Protein AF-A0A2V7KPE1-F1 (afdb_monomer_lite)

pLDDT: mean 83.76, std 11.94, range [37.16, 94.5]

Sequence (124 aa):
MIGSILVGIVFFFVVRLNGPALRDVPLAGYLTAGLGLANLAFAIAFFRPRIPQRRMDQGPDEYWMTNEARAAAIIVWAMVDAAGLIAWVGYFLTGRAVPAAVAALAVVTLITLRPSRLEGDGGA

Secondary structure (DSSP, 8-state):
-HHHHHHHHHHHHHHHHH--TTTT-HHHHHHHHHHHHHHHHHIIIIIGGGSPPPPTTS-HHHHHTSHHHHHHHHHHHHHHHHHHHHHHHHHHHH--HHHHHHHHHHHHHHHHT-HHHHTGGG--

Structure (mmCIF, N/CA/C/O backbone):
data_AF-A0A2V7KPE1-F1
#
_entry.id   AF-A0A2V7KPE1-F1
#
loop_
_atom_site.group_PDB
_atom_site.id
_atom_site.type_symbol
_atom_site.label_atom_id
_atom_site.label_alt_id
_atom_site.label_comp_id
_atom_site.label_asym_id
_atom_site.label_entity_id
_atom_site.label_seq_id
_atom_site.pdbx_PDB_ins_code
_atom_site.Cartn_x
_atom_site.Cartn_y
_atom_site.Cartn_z
_atom_site.occupancy
_atom_site.B_iso_or_equiv
_atom_site.auth_seq_id
_atom_site.auth_comp_id
_atom_site.auth_asym_id
_atom_site.auth_atom_id
_atom_site.pdbx_PDB_model_num
ATOM 1 N N . MET A 1 1 ? -6.719 6.189 0.886 1.00 66.81 1 MET A N 1
ATOM 2 C CA . MET A 1 1 ? -7.455 5.851 -0.372 1.00 66.81 1 MET A CA 1
ATOM 3 C C . MET A 1 1 ? -7.310 6.891 -1.473 1.00 66.81 1 MET A C 1
ATOM 5 O O . MET A 1 1 ? -6.587 6.612 -2.415 1.00 66.81 1 MET A O 1
ATOM 9 N N . ILE A 1 2 ? -7.971 8.059 -1.394 1.00 80.81 2 ILE A N 1
ATOM 10 C CA . ILE A 1 2 ? -7.919 9.070 -2.476 1.00 80.81 2 ILE A CA 1
ATOM 11 C C . ILE A 1 2 ? -6.475 9.534 -2.716 1.00 80.81 2 ILE A C 1
ATOM 13 O O . ILE A 1 2 ? -6.042 9.587 -3.861 1.00 80.81 2 ILE A O 1
ATOM 17 N N . GLY A 1 3 ? -5.712 9.760 -1.640 1.00 81.69 3 GLY A N 1
ATOM 18 C CA . GLY A 1 3 ? -4.287 10.097 -1.720 1.00 81.69 3 GLY A CA 1
ATOM 19 C C . GLY A 1 3 ? -3.462 9.036 -2.456 1.00 81.69 3 GLY A C 1
ATOM 20 O O . GLY A 1 3 ? -2.840 9.345 -3.464 1.00 81.69 3 GLY A O 1
ATOM 21 N N . SER A 1 4 ? -3.509 7.776 -2.012 1.00 83.69 4 SER A N 1
ATOM 22 C CA . SER A 1 4 ? -2.766 6.676 -2.652 1.00 83.69 4 SER A CA 1
ATOM 23 C C . SER A 1 4 ? -3.162 6.438 -4.120 1.00 83.69 4 SER A C 1
ATOM 25 O O . SER A 1 4 ? -2.295 6.203 -4.958 1.00 83.69 4 SER A O 1
ATOM 27 N N . ILE A 1 5 ? -4.450 6.565 -4.469 1.00 87.12 5 ILE A N 1
ATOM 28 C CA . ILE A 1 5 ? -4.916 6.458 -5.863 1.00 87.12 5 ILE A CA 1
ATOM 29 C C . ILE A 1 5 ? -4.360 7.610 -6.710 1.00 87.12 5 ILE A C 1
ATOM 31 O O . ILE A 1 5 ? -3.834 7.368 -7.793 1.00 87.12 5 ILE A O 1
ATOM 35 N N . LEU A 1 6 ? -4.443 8.848 -6.214 1.00 90.31 6 LEU A N 1
ATOM 36 C CA . LEU A 1 6 ? -3.923 10.025 -6.910 1.00 90.31 6 LEU A CA 1
ATOM 37 C C . LEU A 1 6 ? -2.414 9.901 -7.151 1.00 90.31 6 LEU A C 1
ATOM 39 O O . LEU A 1 6 ? -1.956 10.107 -8.273 1.00 90.31 6 LEU A O 1
ATOM 43 N N . VAL A 1 7 ? -1.656 9.508 -6.122 1.00 90.06 7 VAL A N 1
ATOM 44 C CA . VAL A 1 7 ? -0.210 9.260 -6.227 1.00 90.06 7 VAL A CA 1
ATOM 45 C C . VAL A 1 7 ? 0.078 8.193 -7.280 1.00 90.06 7 VAL A C 1
ATOM 47 O O . VAL A 1 7 ? 0.938 8.399 -8.133 1.00 90.06 7 VAL A O 1
ATOM 50 N N . GLY A 1 8 ? -0.679 7.095 -7.280 1.00 86.94 8 GLY A N 1
ATOM 51 C CA . GLY A 1 8 ? -0.545 6.041 -8.280 1.00 86.94 8 GLY A CA 1
ATOM 52 C C . GLY A 1 8 ? -0.762 6.523 -9.710 1.00 86.94 8 GLY A C 1
ATOM 53 O O . GLY A 1 8 ? 0.042 6.220 -10.591 1.00 86.94 8 GLY A O 1
ATOM 54 N N . ILE A 1 9 ? -1.805 7.325 -9.937 1.00 91.25 9 ILE A N 1
ATOM 55 C CA . ILE A 1 9 ? -2.096 7.921 -11.247 1.00 91.25 9 ILE A CA 1
ATOM 56 C C . ILE A 1 9 ? -0.947 8.833 -11.687 1.00 91.25 9 ILE A C 1
ATOM 58 O O . ILE A 1 9 ? -0.450 8.701 -12.805 1.00 91.25 9 ILE A O 1
ATOM 62 N N . VAL A 1 10 ? -0.491 9.731 -10.810 1.00 92.19 10 VAL A N 1
ATOM 63 C CA . VAL A 1 10 ? 0.613 10.652 -11.116 1.00 92.19 10 VAL A CA 1
ATOM 64 C C . VAL A 1 10 ? 1.877 9.870 -11.465 1.00 92.19 10 VAL A C 1
ATOM 66 O O . VAL A 1 10 ? 2.478 10.110 -12.510 1.00 92.19 10 VAL A O 1
ATOM 69 N N . PHE A 1 11 ? 2.260 8.893 -10.644 1.00 91.56 11 PHE A N 1
ATOM 70 C CA . PHE A 1 11 ? 3.458 8.090 -10.880 1.00 91.56 11 PHE A CA 1
ATOM 71 C C . PHE A 1 11 ? 3.363 7.263 -12.160 1.00 91.56 11 PHE A C 1
ATOM 73 O O . PHE A 1 11 ? 4.346 7.178 -12.892 1.00 91.56 11 PHE A O 1
ATOM 80 N N . PHE A 1 12 ? 2.187 6.721 -12.479 1.00 90.75 12 PHE A N 1
ATOM 81 C CA . PHE A 1 12 ? 1.934 6.045 -13.750 1.00 90.75 12 PHE A CA 1
ATOM 82 C C . PHE A 1 12 ? 2.216 6.945 -14.950 1.00 90.75 12 PHE A C 1
ATOM 84 O O . PHE A 1 12 ? 2.990 6.566 -15.831 1.00 90.75 12 PHE A O 1
ATOM 91 N N . PHE A 1 13 ? 1.656 8.156 -14.970 1.00 92.38 13 PHE A N 1
ATOM 92 C CA . PHE A 1 13 ? 1.911 9.089 -16.064 1.00 92.38 13 PHE A CA 1
ATOM 93 C C . PHE A 1 13 ? 3.370 9.542 -16.109 1.00 92.38 13 PHE A C 1
ATOM 95 O O . PHE A 1 13 ? 3.956 9.569 -17.190 1.00 92.38 13 PHE A O 1
ATOM 102 N N . VAL A 1 14 ? 3.996 9.829 -14.963 1.00 90.44 14 VAL A N 1
ATOM 103 C CA . VAL A 1 14 ? 5.403 10.253 -14.939 1.00 90.44 14 VAL A CA 1
ATOM 104 C C . VAL A 1 14 ? 6.319 9.159 -15.483 1.00 90.44 14 VAL A C 1
ATOM 106 O O . VAL A 1 14 ? 7.123 9.452 -16.367 1.00 90.44 14 VAL A O 1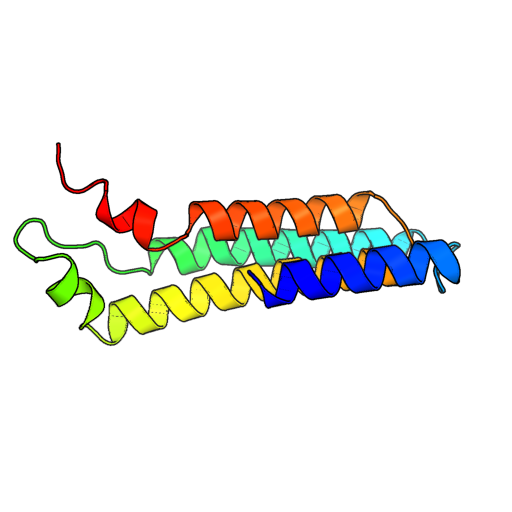
ATOM 109 N N . VAL A 1 15 ? 6.163 7.908 -15.037 1.00 91.00 15 VAL A N 1
ATOM 110 C CA . VAL A 1 15 ? 6.942 6.767 -15.548 1.00 91.00 15 VAL A CA 1
ATOM 111 C C . VAL A 1 15 ? 6.684 6.558 -17.037 1.00 91.00 15 VAL A C 1
ATOM 113 O O . VAL A 1 15 ? 7.614 6.272 -17.790 1.00 91.00 15 VAL A O 1
ATOM 116 N N . ARG A 1 16 ? 5.436 6.715 -17.492 1.00 90.25 16 ARG A N 1
ATOM 117 C CA . ARG A 1 16 ? 5.079 6.500 -18.897 1.00 90.25 16 ARG A CA 1
ATOM 118 C C . ARG A 1 16 ? 5.662 7.556 -19.837 1.00 90.25 16 ARG A C 1
ATOM 120 O O . ARG A 1 16 ? 5.964 7.209 -20.982 1.00 90.25 16 ARG A O 1
ATOM 127 N N . LEU A 1 17 ? 5.772 8.800 -19.368 1.00 91.81 17 LEU A N 1
ATOM 128 C CA . LEU A 1 17 ? 6.235 9.954 -20.144 1.00 91.81 17 LEU A CA 1
ATOM 129 C C . LEU A 1 17 ? 7.753 10.163 -20.065 1.00 91.81 17 LEU A C 1
ATOM 131 O O . LEU A 1 17 ? 8.360 10.512 -21.070 1.00 91.81 17 LEU A O 1
ATOM 135 N N . ASN A 1 18 ? 8.366 9.936 -18.900 1.00 90.38 18 ASN A N 1
ATOM 136 C CA . ASN A 1 18 ? 9.780 10.248 -18.642 1.00 90.38 18 ASN A CA 1
ATOM 137 C C . ASN A 1 18 ? 10.663 8.996 -18.519 1.00 90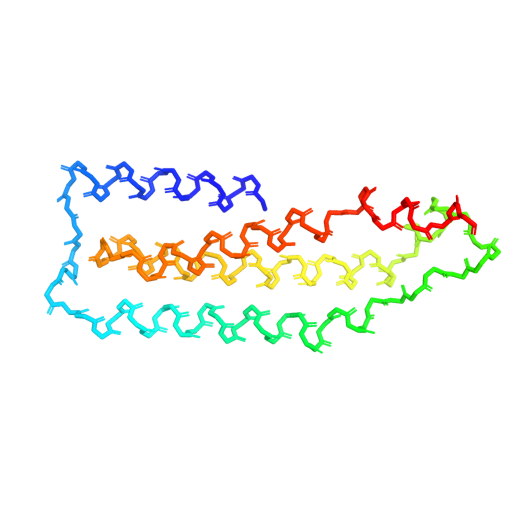.38 18 ASN A C 1
ATOM 139 O O . ASN A 1 18 ? 11.883 9.088 -18.612 1.00 90.38 18 ASN A O 1
ATOM 143 N N . GLY A 1 19 ? 10.056 7.824 -18.322 1.00 84.88 19 GLY A N 1
ATOM 144 C CA . GLY A 1 19 ? 10.772 6.596 -17.991 1.00 84.88 19 GLY A CA 1
ATOM 145 C C . GLY A 1 19 ? 11.165 6.507 -16.505 1.00 84.88 19 GLY A C 1
ATOM 146 O O . GLY A 1 19 ? 11.184 7.513 -15.795 1.00 84.88 19 GLY A O 1
ATOM 147 N N . PRO A 1 20 ? 11.450 5.294 -16.000 1.00 90.31 20 PRO A N 1
ATOM 148 C CA . PRO A 1 20 ? 11.862 5.085 -14.615 1.00 90.31 20 PRO A CA 1
ATOM 149 C C . PRO A 1 20 ? 13.355 5.377 -14.405 1.00 90.31 20 PRO A C 1
ATOM 151 O O . PRO A 1 20 ? 14.193 4.952 -15.200 1.00 90.31 20 PRO A O 1
ATOM 154 N N . ALA A 1 21 ? 13.693 6.038 -13.295 1.00 87.06 21 ALA A N 1
ATOM 155 C CA . ALA A 1 21 ? 15.066 6.451 -12.980 1.00 87.06 21 ALA A CA 1
ATOM 156 C C . ALA A 1 21 ? 16.021 5.283 -12.660 1.00 87.06 21 ALA A C 1
ATOM 158 O O . ALA A 1 21 ? 17.213 5.360 -12.934 1.00 87.06 21 ALA A O 1
ATOM 159 N N . LEU A 1 22 ? 15.507 4.194 -12.084 1.00 88.56 22 LEU A N 1
ATOM 160 C CA . LEU A 1 22 ? 16.260 3.017 -11.635 1.00 88.56 22 LEU A CA 1
ATOM 161 C C . LEU A 1 22 ? 15.837 1.751 -12.393 1.00 88.56 22 LEU A C 1
ATOM 163 O O . LEU A 1 22 ? 15.704 0.673 -11.807 1.00 88.56 22 LEU A O 1
ATOM 167 N N . ARG A 1 23 ? 15.608 1.867 -13.708 1.00 84.38 23 ARG A N 1
ATOM 168 C CA . ARG A 1 23 ? 15.175 0.746 -14.563 1.00 84.38 23 ARG A CA 1
ATOM 169 C C . ARG A 1 23 ? 16.071 -0.492 -14.428 1.00 84.38 23 ARG A C 1
ATOM 171 O O . ARG A 1 23 ? 15.565 -1.615 -14.327 1.00 84.38 23 ARG A O 1
ATOM 178 N N . ASP A 1 24 ? 17.381 -0.261 -14.381 1.00 87.06 24 ASP A N 1
ATOM 179 C CA . ASP A 1 24 ? 18.417 -1.299 -14.396 1.00 87.06 24 ASP A CA 1
ATOM 180 C C . ASP A 1 24 ? 18.791 -1.807 -12.998 1.00 87.06 24 ASP A C 1
ATOM 182 O O . ASP A 1 24 ? 19.677 -2.647 -12.855 1.00 87.06 24 ASP A O 1
ATOM 186 N N . VAL A 1 25 ? 18.075 -1.364 -11.956 1.00 88.25 25 VAL A N 1
ATOM 187 C CA . VAL A 1 25 ? 18.261 -1.829 -10.574 1.00 88.25 25 VAL A CA 1
ATOM 188 C C . VAL A 1 25 ? 17.030 -2.636 -10.127 1.00 88.25 25 VAL A C 1
ATOM 190 O O . VAL A 1 25 ? 16.211 -2.150 -9.342 1.00 88.25 25 VAL A O 1
ATOM 193 N N . PRO A 1 26 ? 16.878 -3.899 -10.593 1.00 83.69 26 PRO A N 1
ATOM 194 C CA . PRO A 1 26 ? 15.774 -4.796 -10.237 1.00 83.69 26 PRO A CA 1
ATOM 195 C C . PRO A 1 26 ? 15.485 -4.852 -8.742 1.00 83.69 26 PRO A C 1
ATOM 197 O O . PRO A 1 26 ? 14.332 -4.899 -8.311 1.00 83.69 26 PRO A O 1
ATOM 200 N N . LEU A 1 27 ? 16.569 -4.876 -7.968 1.00 90.31 27 LEU A N 1
ATOM 201 C CA . LEU A 1 27 ? 16.556 -5.118 -6.541 1.00 90.31 27 LEU A CA 1
ATOM 202 C C . LEU A 1 27 ? 15.765 -4.038 -5.798 1.00 90.31 27 LEU A C 1
ATOM 204 O O . LEU A 1 27 ? 15.005 -4.372 -4.897 1.00 90.31 27 LEU A O 1
ATOM 208 N N . ALA A 1 28 ? 15.852 -2.773 -6.222 1.00 85.50 28 ALA A N 1
ATOM 209 C CA . ALA A 1 28 ? 15.109 -1.676 -5.603 1.00 85.50 28 ALA A CA 1
ATOM 210 C C . ALA A 1 28 ? 13.586 -1.886 -5.695 1.00 85.50 28 ALA A C 1
ATOM 212 O O . ALA A 1 28 ? 12.855 -1.624 -4.738 1.00 85.50 28 ALA A O 1
ATOM 213 N N . GLY A 1 29 ? 13.105 -2.424 -6.820 1.00 86.25 29 GLY A N 1
ATOM 214 C CA . GLY A 1 29 ? 11.687 -2.723 -7.032 1.00 86.25 29 GLY A CA 1
ATOM 215 C C . GLY A 1 29 ? 11.202 -3.887 -6.168 1.00 86.25 29 GLY A C 1
ATOM 216 O O . GLY A 1 29 ? 10.106 -3.832 -5.618 1.00 86.25 29 GLY A O 1
ATOM 217 N N . TYR A 1 30 ? 12.028 -4.923 -5.996 1.00 89.94 30 TYR A N 1
ATOM 218 C CA . TYR A 1 30 ? 11.699 -6.046 -5.115 1.00 89.94 30 TYR A CA 1
ATOM 219 C C . TYR A 1 30 ? 11.776 -5.677 -3.634 1.00 89.94 30 TYR A C 1
ATOM 221 O O . TYR A 1 30 ? 10.919 -6.106 -2.869 1.00 89.94 30 TYR A O 1
ATOM 229 N N . LEU A 1 31 ? 12.749 -4.859 -3.228 1.00 92.25 31 LEU A N 1
ATOM 230 C CA . LEU A 1 31 ? 12.873 -4.391 -1.847 1.00 92.25 31 LEU A CA 1
ATOM 231 C C . LEU A 1 31 ? 11.677 -3.529 -1.444 1.00 92.25 31 LEU A C 1
ATOM 233 O O . LEU A 1 31 ? 11.075 -3.766 -0.405 1.00 92.25 31 LEU A O 1
ATOM 237 N N . THR A 1 32 ? 11.286 -2.570 -2.283 1.00 89.75 32 THR A N 1
ATOM 238 C CA . THR A 1 32 ? 10.109 -1.722 -2.027 1.00 89.75 32 THR A CA 1
ATOM 239 C C . THR A 1 32 ? 8.808 -2.521 -2.049 1.00 89.75 32 THR A C 1
ATOM 241 O O . THR A 1 32 ? 7.975 -2.341 -1.164 1.00 89.75 32 THR A O 1
ATOM 244 N N . ALA A 1 33 ? 8.646 -3.462 -2.985 1.00 90.31 33 ALA A N 1
ATOM 245 C CA . ALA A 1 33 ? 7.505 -4.377 -2.987 1.00 90.31 33 ALA A CA 1
ATOM 246 C C . ALA A 1 33 ? 7.471 -5.257 -1.727 1.00 90.31 33 ALA A C 1
ATOM 248 O O . ALA A 1 33 ? 6.418 -5.402 -1.113 1.00 90.31 33 ALA A O 1
ATOM 249 N N . GLY A 1 34 ? 8.617 -5.805 -1.317 1.00 93.38 34 GLY A N 1
ATOM 250 C CA . GLY A 1 34 ? 8.753 -6.629 -0.119 1.00 93.38 34 GLY A CA 1
ATOM 251 C C . GLY A 1 34 ? 8.455 -5.851 1.159 1.00 93.38 34 GLY A C 1
ATOM 252 O O . GLY A 1 34 ? 7.686 -6.324 1.988 1.00 93.38 34 GLY A O 1
ATOM 253 N N . LEU A 1 35 ? 8.984 -4.632 1.292 1.00 93.81 35 LEU A N 1
ATOM 254 C CA . LEU A 1 35 ? 8.700 -3.736 2.417 1.00 93.81 35 LEU A CA 1
ATOM 255 C C . LEU A 1 35 ? 7.227 -3.322 2.456 1.00 93.81 35 LEU A C 1
ATOM 257 O O . LEU A 1 35 ? 6.608 -3.370 3.516 1.00 93.81 35 LEU A O 1
ATOM 261 N N . GLY A 1 36 ? 6.649 -2.962 1.307 1.00 91.75 36 GLY A N 1
ATOM 262 C CA . GLY A 1 36 ? 5.228 -2.641 1.196 1.00 91.75 36 GLY A CA 1
ATOM 263 C C . GLY A 1 36 ? 4.352 -3.827 1.598 1.00 91.75 36 GLY A C 1
ATOM 264 O O . GLY A 1 36 ? 3.444 -3.676 2.410 1.00 91.75 36 GLY A O 1
ATOM 265 N N . LEU A 1 37 ? 4.664 -5.027 1.102 1.00 94.00 37 LEU A N 1
ATOM 266 C CA . LEU A 1 37 ? 3.924 -6.245 1.424 1.00 94.00 37 LEU A CA 1
ATOM 267 C C . LEU A 1 37 ? 4.083 -6.645 2.896 1.00 94.00 37 LEU A C 1
ATOM 269 O O . LEU A 1 37 ? 3.096 -7.000 3.534 1.00 94.00 37 LEU A O 1
ATOM 273 N N . ALA A 1 38 ? 5.290 -6.551 3.454 1.00 94.50 38 ALA A N 1
ATOM 274 C CA . ALA A 1 38 ? 5.548 -6.823 4.865 1.00 94.50 38 ALA A CA 1
ATOM 275 C C . ALA A 1 38 ? 4.792 -5.842 5.770 1.00 94.50 38 ALA A C 1
ATOM 277 O O . ALA A 1 38 ? 4.157 -6.263 6.735 1.00 94.50 38 ALA A O 1
ATOM 278 N N . ASN A 1 39 ? 4.787 -4.550 5.426 1.00 93.38 39 ASN A N 1
ATOM 279 C CA . ASN A 1 39 ? 4.018 -3.543 6.149 1.00 93.38 39 ASN A CA 1
ATOM 280 C C . ASN A 1 39 ? 2.507 -3.789 6.037 1.00 93.38 39 ASN A C 1
ATOM 282 O O . ASN A 1 39 ? 1.795 -3.684 7.031 1.00 93.38 39 ASN A O 1
ATOM 286 N N . LEU A 1 40 ? 2.015 -4.176 4.855 1.00 90.75 40 LEU A N 1
ATOM 287 C CA . LEU A 1 40 ? 0.612 -4.540 4.650 1.00 90.75 40 LEU A CA 1
ATOM 288 C C . LEU A 1 40 ? 0.220 -5.755 5.502 1.00 90.75 40 LEU A C 1
ATOM 290 O O . LEU A 1 40 ? -0.792 -5.725 6.201 1.00 90.75 40 LEU A O 1
ATOM 294 N N . ALA A 1 41 ? 1.042 -6.805 5.484 1.00 93.25 41 ALA A N 1
ATOM 295 C CA . ALA A 1 41 ? 0.833 -7.998 6.294 1.00 93.25 41 ALA A CA 1
ATOM 296 C C . ALA A 1 41 ? 0.855 -7.661 7.790 1.00 93.25 41 ALA A C 1
ATOM 298 O O . ALA A 1 41 ? -0.014 -8.117 8.527 1.00 93.25 41 ALA A O 1
ATOM 299 N N . PHE A 1 42 ? 1.784 -6.813 8.233 1.00 92.06 42 PHE A N 1
ATOM 300 C CA . PHE A 1 42 ? 1.860 -6.355 9.618 1.00 92.06 42 PHE A CA 1
ATOM 301 C C . PHE A 1 42 ? 0.632 -5.524 10.020 1.00 92.06 42 PHE A C 1
ATOM 303 O O . PHE A 1 42 ? 0.043 -5.767 11.073 1.00 92.06 42 PHE A O 1
ATOM 310 N N . ALA A 1 43 ? 0.181 -4.606 9.161 1.00 89.94 43 ALA A N 1
ATOM 311 C CA . ALA A 1 43 ? -1.031 -3.818 9.372 1.00 89.94 43 ALA A CA 1
ATOM 312 C C . ALA A 1 43 ? -2.258 -4.716 9.604 1.00 89.94 43 ALA A C 1
ATOM 314 O O . ALA A 1 43 ? -3.006 -4.534 10.568 1.00 89.94 43 ALA A O 1
ATOM 315 N N . ILE A 1 44 ? -2.431 -5.728 8.751 1.00 89.19 44 ILE A N 1
ATOM 316 C CA . ILE A 1 44 ? -3.573 -6.643 8.810 1.00 89.19 44 ILE A CA 1
ATOM 317 C C . ILE A 1 44 ? -3.440 -7.629 9.975 1.00 89.19 44 ILE A C 1
ATOM 319 O O . ILE A 1 44 ? -4.405 -7.840 10.700 1.00 89.19 44 ILE A O 1
ATOM 323 N N . ALA A 1 45 ? -2.278 -8.244 10.177 1.00 90.25 45 ALA A N 1
ATOM 324 C CA . ALA A 1 45 ? -2.112 -9.294 11.178 1.00 90.25 45 ALA A CA 1
ATOM 325 C C . ALA A 1 45 ? -2.035 -8.743 12.607 1.00 90.25 45 ALA A C 1
ATOM 327 O O . ALA A 1 45 ? -2.516 -9.384 13.537 1.00 90.25 45 ALA A O 1
ATOM 328 N N . PHE A 1 46 ? -1.443 -7.561 12.799 1.00 89.88 46 PHE A N 1
ATOM 329 C CA . PHE A 1 46 ? -1.174 -7.023 14.130 1.00 89.88 46 PHE A CA 1
ATOM 330 C C . PHE A 1 46 ? -2.185 -5.961 14.565 1.00 89.88 46 PHE A C 1
ATOM 332 O O . PHE A 1 46 ? -2.634 -5.978 15.712 1.00 89.88 46 PHE A O 1
ATOM 339 N N . PHE A 1 47 ? -2.560 -5.031 13.684 1.00 84.06 47 PHE A N 1
ATOM 340 C CA . PHE A 1 47 ? -3.426 -3.916 14.077 1.00 84.06 47 PHE A CA 1
ATOM 341 C C . PHE A 1 47 ? -4.913 -4.191 13.843 1.00 84.06 47 PHE A C 1
ATOM 343 O O . PHE A 1 47 ? -5.727 -3.756 14.653 1.00 84.06 47 PHE A O 1
ATOM 350 N N . ARG A 1 48 ? -5.293 -4.965 12.815 1.00 80.75 48 ARG A N 1
ATOM 351 C CA . ARG A 1 48 ? -6.710 -5.315 12.590 1.00 80.75 48 ARG A CA 1
ATOM 352 C C . ARG A 1 48 ? -7.366 -6.006 13.798 1.00 80.75 48 ARG A C 1
ATOM 354 O O . ARG A 1 48 ? -8.468 -5.595 14.145 1.00 80.75 48 ARG A O 1
ATOM 361 N N . PRO A 1 49 ? -6.734 -6.985 14.481 1.00 82.62 49 PRO A N 1
ATOM 362 C CA . PRO A 1 49 ? -7.340 -7.628 15.653 1.00 82.62 49 PRO A CA 1
ATOM 363 C C . PRO A 1 49 ? -7.458 -6.707 16.873 1.00 82.62 49 PRO A C 1
ATOM 365 O O . PRO A 1 49 ? -8.159 -7.041 17.820 1.00 82.62 49 PRO A O 1
ATOM 368 N N . ARG A 1 50 ? -6.753 -5.568 16.872 1.00 81.19 50 ARG A N 1
ATOM 369 C CA . ARG A 1 50 ? -6.796 -4.570 17.950 1.00 81.19 50 ARG A CA 1
ATOM 370 C C . ARG A 1 50 ? -7.933 -3.569 17.796 1.00 81.19 50 ARG A C 1
ATOM 372 O O . ARG A 1 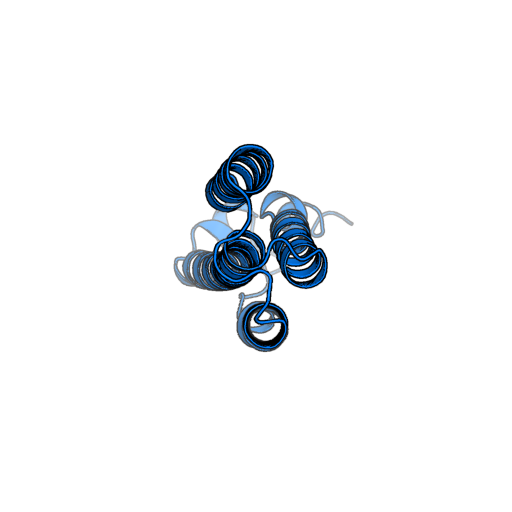50 ? -8.142 -2.781 18.712 1.00 81.19 50 ARG A O 1
ATOM 379 N N . ILE A 1 51 ? -8.645 -3.572 16.669 1.00 78.75 51 ILE A N 1
ATOM 380 C CA . ILE A 1 51 ? -9.863 -2.777 16.531 1.00 78.75 51 ILE A CA 1
ATOM 381 C C . ILE A 1 51 ? -10.911 -3.397 17.471 1.00 78.75 51 ILE A C 1
ATOM 383 O O . ILE A 1 51 ? -11.249 -4.570 17.283 1.00 78.75 51 ILE A O 1
ATOM 387 N N . PRO A 1 52 ? -11.416 -2.653 18.476 1.00 78.81 52 PRO A N 1
ATOM 388 C CA . PRO A 1 52 ? -12.446 -3.153 19.379 1.00 78.81 52 PRO A CA 1
ATOM 389 C C . PRO A 1 52 ? -13.649 -3.653 18.581 1.00 78.81 52 PRO A C 1
ATOM 391 O O . PRO A 1 52 ? -14.107 -2.964 17.673 1.00 78.81 52 PRO A O 1
ATOM 394 N N . GLN A 1 53 ? -14.168 -4.840 18.885 1.00 76.75 53 GLN A N 1
ATOM 395 C CA . GLN A 1 53 ? -15.382 -5.323 18.227 1.00 76.75 53 GLN A CA 1
ATOM 396 C C . GLN A 1 53 ? -16.602 -4.574 18.769 1.00 76.75 53 GLN A C 1
ATOM 398 O O . GLN A 1 53 ? -16.690 -4.312 19.971 1.00 76.75 53 GLN A O 1
ATOM 403 N N . ARG A 1 54 ? -17.544 -4.235 17.883 1.00 75.50 54 ARG A N 1
ATOM 404 C CA . ARG A 1 54 ? -18.820 -3.627 18.274 1.00 75.50 54 ARG A CA 1
ATOM 405 C C . ARG A 1 54 ? -19.580 -4.601 19.174 1.00 75.50 54 ARG A C 1
ATOM 407 O O . ARG A 1 54 ? -19.728 -5.770 18.818 1.00 75.50 54 ARG A O 1
ATOM 414 N N . ARG A 1 55 ? -20.072 -4.134 20.324 1.00 75.88 55 ARG A N 1
ATOM 415 C CA . ARG A 1 55 ? -20.963 -4.950 21.159 1.00 75.88 55 ARG A CA 1
ATOM 416 C C . ARG A 1 55 ? -22.344 -5.067 20.501 1.00 75.88 55 ARG A C 1
ATOM 418 O O . ARG A 1 55 ? -22.754 -4.182 19.756 1.00 75.88 55 ARG A O 1
ATOM 425 N N . MET A 1 56 ? -23.044 -6.176 20.743 1.00 72.12 56 MET A N 1
ATOM 426 C CA . MET A 1 56 ? -24.348 -6.478 20.120 1.00 72.12 56 MET A CA 1
ATOM 427 C C . MET A 1 56 ? -25.446 -5.470 20.502 1.00 72.12 56 MET A C 1
ATOM 429 O O . MET A 1 56 ? -26.374 -5.252 19.732 1.00 72.12 56 MET A O 1
ATOM 433 N N . ASP A 1 57 ? -25.325 -4.858 21.677 1.00 79.31 57 ASP A N 1
ATOM 434 C CA . ASP A 1 57 ? -26.229 -3.859 22.252 1.00 79.31 57 ASP A CA 1
ATOM 435 C C . ASP A 1 57 ? -25.883 -2.414 21.857 1.00 79.31 57 ASP A C 1
ATOM 437 O O . ASP A 1 57 ? -26.674 -1.508 22.105 1.00 79.31 57 ASP A O 1
ATOM 441 N N . GLN A 1 58 ? -24.725 -2.192 21.228 1.00 76.56 58 GLN A N 1
ATOM 442 C CA . GLN A 1 58 ? -24.235 -0.862 20.882 1.00 76.56 58 GLN A CA 1
ATOM 443 C C . GLN A 1 58 ? -24.663 -0.460 19.466 1.00 76.56 58 GLN A C 1
ATOM 445 O O . GLN A 1 58 ? -24.396 -1.167 18.486 1.00 76.56 58 GLN A O 1
ATOM 450 N N . GLY A 1 59 ? -25.278 0.720 19.343 1.00 78.19 59 GLY A N 1
ATOM 451 C CA . GLY A 1 59 ? -25.610 1.306 18.045 1.00 78.19 59 GLY A CA 1
ATOM 452 C C . GLY A 1 59 ? -24.353 1.634 17.215 1.00 78.19 59 GLY A C 1
ATOM 453 O O . GLY A 1 59 ? -23.296 1.914 17.787 1.00 78.19 59 GLY A O 1
ATOM 454 N N . PRO A 1 60 ? -24.426 1.642 15.867 1.00 73.75 60 PRO A N 1
ATOM 455 C CA . PRO A 1 60 ? -23.284 1.981 15.008 1.00 73.75 60 PRO A CA 1
ATOM 456 C C . PRO A 1 60 ? -22.649 3.340 15.340 1.00 73.75 60 PRO A C 1
ATOM 458 O O . PRO A 1 60 ? -21.426 3.443 15.437 1.00 73.75 60 PRO A O 1
ATOM 461 N N . ASP A 1 61 ? -23.475 4.361 15.576 1.00 77.19 61 ASP A N 1
ATOM 462 C CA . ASP A 1 61 ? -23.007 5.712 15.901 1.00 77.19 61 ASP A CA 1
ATOM 463 C C . ASP A 1 61 ? -22.297 5.753 17.257 1.00 77.19 61 ASP A C 1
ATOM 465 O O . ASP A 1 61 ? -21.249 6.378 17.408 1.00 77.19 61 ASP A O 1
ATOM 469 N N . GLU A 1 62 ? -22.829 5.023 18.235 1.00 79.06 62 GLU A N 1
ATOM 470 C CA . GLU A 1 62 ? -22.284 4.954 19.587 1.00 79.06 62 GLU A CA 1
ATOM 471 C C . GLU A 1 62 ? -20.917 4.254 19.614 1.00 79.06 62 GLU A C 1
ATOM 473 O O . GLU A 1 62 ? -20.013 4.671 20.337 1.00 79.06 62 GLU A O 1
ATOM 478 N N . TYR A 1 63 ? -20.725 3.243 18.763 1.00 77.00 63 TYR A N 1
ATOM 479 C CA . TYR A 1 63 ? -19.433 2.588 18.572 1.00 77.00 63 TYR A CA 1
ATOM 480 C C . TYR A 1 63 ? -18.380 3.542 17.994 1.00 77.00 63 TYR A C 1
ATOM 482 O O . TYR A 1 63 ? -17.271 3.647 18.529 1.00 77.00 63 TYR A O 1
ATOM 490 N N . TRP A 1 64 ? -18.730 4.287 16.942 1.00 79.19 64 TRP A N 1
ATOM 491 C CA . TRP A 1 64 ? -17.809 5.220 16.286 1.00 79.19 64 TRP A CA 1
ATOM 492 C C . TRP A 1 64 ? -17.548 6.506 17.077 1.00 79.19 64 TRP A C 1
ATOM 494 O O . TRP A 1 64 ? -16.547 7.182 16.821 1.00 79.19 64 TRP A O 1
ATOM 504 N N . MET A 1 65 ? -18.390 6.828 18.063 1.00 82.12 65 MET A N 1
ATOM 505 C CA . MET A 1 65 ? -18.123 7.901 19.023 1.00 82.12 65 MET A CA 1
ATOM 506 C C . MET A 1 65 ? -17.036 7.542 20.041 1.00 82.12 65 MET A C 1
ATOM 508 O O . MET A 1 65 ? -16.472 8.441 20.669 1.00 82.12 65 MET A O 1
ATOM 512 N N . THR A 1 66 ? -16.681 6.261 20.190 1.00 81.81 66 THR A N 1
ATOM 513 C CA . THR A 1 66 ? -15.568 5.884 21.066 1.00 81.81 66 THR A CA 1
ATOM 514 C C . THR A 1 66 ? -14.229 6.294 20.445 1.00 81.81 66 THR A C 1
ATOM 516 O O . THR A 1 66 ? -13.882 5.925 19.317 1.00 81.81 66 THR A O 1
ATOM 519 N N . ASN A 1 67 ? -13.433 7.054 21.204 1.00 81.38 67 ASN A N 1
ATOM 520 C CA . ASN A 1 67 ? -12.099 7.472 20.764 1.00 81.38 67 ASN A CA 1
ATOM 521 C C . ASN A 1 67 ? -11.192 6.270 20.459 1.00 81.38 67 ASN A C 1
ATOM 523 O O . ASN A 1 67 ? -10.365 6.344 19.555 1.00 81.38 67 ASN A O 1
ATOM 527 N N . GLU A 1 68 ? -11.368 5.159 21.174 1.00 79.94 68 GLU A N 1
ATOM 528 C CA . GLU A 1 68 ? -10.574 3.939 21.014 1.00 79.94 68 GLU A CA 1
ATOM 529 C C . GLU A 1 68 ? -10.818 3.253 19.665 1.00 79.94 68 GLU A C 1
ATOM 531 O O . GLU A 1 68 ? -9.858 2.992 18.935 1.00 79.94 68 GLU A O 1
ATOM 536 N N . ALA A 1 69 ? -12.081 3.017 19.284 1.00 79.38 69 ALA A N 1
ATOM 537 C CA . ALA A 1 69 ? -12.402 2.394 18.000 1.00 79.38 69 ALA A CA 1
ATOM 538 C C . ALA A 1 69 ? -11.960 3.274 16.828 1.00 79.38 69 ALA A C 1
ATOM 540 O O . ALA A 1 69 ? -11.345 2.795 15.871 1.00 79.38 69 ALA A O 1
ATOM 541 N N . ARG A 1 70 ? -12.201 4.587 16.935 1.00 81.44 70 ARG A N 1
ATOM 542 C CA . ARG A 1 70 ? -11.819 5.550 15.901 1.00 81.44 70 ARG A CA 1
ATOM 543 C C . ARG A 1 70 ? -10.301 5.650 15.745 1.00 81.44 70 ARG A C 1
ATOM 545 O O . ARG A 1 70 ? -9.809 5.617 14.617 1.00 81.44 70 ARG A O 1
ATOM 552 N N . ALA A 1 71 ? -9.551 5.729 16.845 1.00 84.25 71 ALA A N 1
ATOM 553 C CA . ALA A 1 71 ? -8.091 5.787 16.806 1.00 84.25 71 ALA A CA 1
ATOM 554 C C . ALA A 1 71 ? -7.485 4.500 16.226 1.00 84.25 71 ALA A C 1
ATOM 556 O O . ALA A 1 71 ? -6.643 4.573 15.329 1.00 84.25 71 ALA A O 1
ATOM 557 N N . ALA A 1 72 ? -7.947 3.327 16.672 1.00 83.69 72 ALA A N 1
ATOM 558 C CA . ALA A 1 72 ? -7.469 2.042 16.163 1.00 83.69 72 ALA A CA 1
ATOM 559 C C . ALA A 1 72 ? -7.737 1.888 14.655 1.00 83.69 72 ALA A C 1
ATOM 561 O O . ALA A 1 72 ? -6.845 1.484 13.904 1.00 83.69 72 ALA A O 1
ATOM 562 N N . ALA A 1 73 ? -8.931 2.275 14.195 1.00 84.88 73 ALA A N 1
ATOM 563 C CA . ALA A 1 73 ? -9.285 2.249 12.780 1.00 84.88 73 ALA A CA 1
ATOM 564 C C . ALA A 1 73 ? -8.399 3.188 11.943 1.00 84.88 73 ALA A C 1
ATOM 566 O O . ALA A 1 73 ? -7.891 2.773 10.900 1.00 84.88 73 ALA A O 1
ATOM 567 N N . ILE A 1 74 ? -8.153 4.420 12.410 1.00 86.81 74 ILE A N 1
ATOM 568 C CA . ILE A 1 74 ? -7.266 5.380 11.731 1.00 86.81 74 ILE A CA 1
ATOM 569 C C . ILE A 1 74 ? -5.845 4.820 11.608 1.00 86.81 74 ILE A C 1
ATOM 571 O O . ILE A 1 74 ? -5.256 4.911 10.532 1.00 86.81 74 ILE A O 1
ATOM 575 N N . ILE A 1 75 ? -5.307 4.209 12.669 1.00 89.44 75 ILE A N 1
ATOM 576 C CA . ILE A 1 75 ? -3.958 3.624 12.665 1.00 89.44 75 ILE A CA 1
ATOM 577 C C . ILE A 1 75 ? -3.856 2.503 11.629 1.00 89.44 75 ILE A C 1
ATOM 579 O O . ILE A 1 75 ? -2.951 2.524 10.797 1.00 89.44 75 ILE A O 1
ATOM 583 N N . VAL A 1 76 ? -4.795 1.549 11.634 1.00 89.00 76 VAL A N 1
ATOM 584 C CA . VAL A 1 76 ? -4.814 0.458 10.643 1.00 89.00 76 VAL A CA 1
ATOM 585 C C . VAL A 1 76 ? -4.850 1.028 9.230 1.00 89.00 76 VAL A C 1
ATOM 587 O O . VAL A 1 76 ? -4.079 0.611 8.367 1.00 89.00 76 VAL A O 1
ATOM 590 N N . TRP A 1 77 ? -5.715 2.012 8.995 1.00 88.62 77 TRP A N 1
ATOM 591 C CA . TRP A 1 77 ? -5.885 2.603 7.675 1.00 88.62 77 TRP A CA 1
ATOM 592 C C . TRP A 1 77 ? -4.634 3.355 7.210 1.00 88.62 77 TRP A C 1
ATOM 594 O O . TRP A 1 77 ? -4.213 3.189 6.066 1.00 88.62 77 TRP A O 1
ATOM 604 N N . ALA A 1 78 ? -3.992 4.113 8.102 1.00 90.62 78 ALA A N 1
ATOM 605 C CA . ALA A 1 78 ? -2.735 4.802 7.825 1.00 90.62 78 ALA A CA 1
ATOM 606 C C . ALA A 1 78 ? -1.602 3.818 7.499 1.00 90.62 78 ALA A C 1
ATOM 608 O O . ALA A 1 78 ? -0.845 4.044 6.558 1.00 90.62 78 ALA A O 1
ATOM 609 N N . MET A 1 79 ? -1.519 2.694 8.218 1.00 92.19 79 MET A N 1
ATOM 610 C CA . MET A 1 79 ? -0.514 1.659 7.958 1.00 92.19 79 MET A CA 1
ATOM 611 C C . MET A 1 79 ? -0.712 0.997 6.590 1.00 92.19 79 MET A C 1
ATOM 613 O O . MET A 1 79 ? 0.255 0.787 5.858 1.00 92.19 79 MET A O 1
ATOM 617 N N . VAL A 1 80 ? -1.958 0.712 6.205 1.00 92.00 80 VAL A N 1
ATOM 618 C CA . VAL A 1 80 ? -2.267 0.164 4.876 1.00 92.00 80 VAL A CA 1
ATOM 619 C C . VAL A 1 80 ? -1.981 1.194 3.772 1.00 92.00 80 VAL A C 1
ATOM 621 O O . VAL A 1 80 ? -1.412 0.839 2.740 1.00 92.00 80 VAL A O 1
ATOM 624 N N . ASP A 1 81 ? -2.312 2.473 3.975 1.00 91.88 81 ASP A N 1
ATOM 625 C CA . ASP A 1 81 ? -2.013 3.536 3.002 1.00 91.88 81 ASP A CA 1
ATOM 626 C C . ASP A 1 81 ? -0.490 3.717 2.837 1.00 91.88 81 ASP A C 1
ATOM 628 O O . ASP A 1 81 ? 0.003 3.771 1.708 1.00 91.88 81 ASP A O 1
ATOM 632 N N . ALA A 1 82 ? 0.273 3.662 3.936 1.00 91.50 82 ALA A N 1
ATOM 633 C CA . ALA A 1 82 ? 1.736 3.683 3.920 1.00 91.50 82 ALA A CA 1
ATOM 634 C C . ALA A 1 82 ? 2.336 2.503 3.135 1.00 91.50 82 ALA A C 1
ATOM 636 O O . ALA A 1 82 ? 3.257 2.701 2.343 1.00 91.50 82 ALA A O 1
ATOM 637 N N . ALA A 1 83 ? 1.788 1.290 3.284 1.00 92.19 83 ALA A N 1
ATOM 638 C CA . ALA A 1 83 ? 2.200 0.135 2.480 1.00 92.19 83 ALA A CA 1
ATOM 639 C C . ALA A 1 83 ? 2.021 0.393 0.974 1.00 92.19 83 ALA A C 1
ATOM 641 O O . ALA A 1 83 ? 2.920 0.109 0.179 1.00 92.19 83 ALA A O 1
ATOM 642 N N . GLY A 1 84 ? 0.880 0.977 0.593 1.00 91.25 84 GLY A N 1
ATOM 643 C CA . GLY A 1 84 ? 0.599 1.355 -0.790 1.00 91.25 84 GLY A CA 1
ATOM 644 C C . GLY A 1 84 ? 1.561 2.416 -1.322 1.00 91.25 84 GLY A C 1
ATOM 645 O O . GLY A 1 84 ? 2.034 2.294 -2.448 1.00 91.25 84 GLY A O 1
ATOM 646 N N . LEU A 1 85 ? 1.902 3.425 -0.516 1.00 93.00 85 LEU A N 1
ATOM 647 C CA . LEU A 1 85 ? 2.841 4.482 -0.907 1.00 93.00 85 LEU A CA 1
ATOM 648 C C . LEU A 1 85 ? 4.266 3.955 -1.114 1.00 93.00 85 LEU A C 1
ATOM 650 O O . LEU A 1 85 ? 4.887 4.287 -2.121 1.00 93.00 85 LEU A O 1
ATOM 654 N N . ILE A 1 86 ? 4.764 3.091 -0.223 1.00 93.25 86 ILE A N 1
ATOM 655 C CA . ILE A 1 86 ? 6.081 2.443 -0.378 1.00 93.25 86 ILE A CA 1
ATOM 656 C C . ILE A 1 86 ? 6.142 1.677 -1.706 1.00 93.25 86 ILE A C 1
ATOM 658 O O . ILE A 1 86 ? 7.110 1.782 -2.463 1.00 93.25 86 ILE A O 1
ATOM 662 N N . ALA A 1 87 ? 5.077 0.939 -2.012 1.00 92.62 87 ALA A N 1
ATOM 663 C CA . ALA A 1 87 ? 4.963 0.174 -3.241 1.00 92.62 87 ALA A CA 1
ATOM 664 C C . ALA A 1 87 ? 4.851 1.085 -4.483 1.00 92.62 87 ALA A C 1
ATOM 666 O O . ALA A 1 87 ? 5.535 0.857 -5.480 1.00 92.62 87 ALA A O 1
ATOM 667 N N . TRP A 1 88 ? 4.089 2.181 -4.417 1.00 92.38 88 TRP A N 1
ATOM 668 C CA . TRP A 1 88 ? 4.026 3.174 -5.493 1.00 92.38 88 TRP A CA 1
ATOM 669 C C . TRP A 1 88 ? 5.377 3.827 -5.781 1.00 92.38 88 TRP A C 1
ATOM 671 O O . TRP A 1 88 ? 5.734 3.973 -6.948 1.00 92.38 88 TRP A O 1
ATOM 681 N N . VAL A 1 89 ? 6.161 4.155 -4.752 1.00 91.81 89 VAL A N 1
ATOM 682 C CA . VAL A 1 89 ? 7.533 4.664 -4.917 1.00 91.81 89 VAL A CA 1
ATOM 683 C C . VAL A 1 89 ? 8.413 3.629 -5.621 1.00 91.81 89 VAL A C 1
ATOM 685 O O . VAL A 1 89 ? 9.155 3.969 -6.540 1.00 91.81 89 VAL A O 1
ATOM 688 N N . GLY A 1 90 ? 8.284 2.350 -5.266 1.00 90.75 90 GLY A N 1
ATOM 689 C CA . GLY A 1 90 ? 8.961 1.258 -5.967 1.00 90.75 90 GLY A CA 1
ATOM 690 C C . GLY A 1 90 ? 8.643 1.205 -7.460 1.00 90.75 90 GLY A C 1
ATOM 691 O O . GLY A 1 90 ? 9.543 1.063 -8.295 1.00 90.75 90 GLY A O 1
ATOM 692 N N . TYR A 1 91 ? 7.364 1.356 -7.809 1.00 91.50 91 TYR A N 1
ATOM 693 C CA . TYR A 1 91 ? 6.917 1.424 -9.198 1.00 91.50 91 TYR A CA 1
ATOM 694 C C . TYR A 1 91 ? 7.432 2.680 -9.902 1.00 91.50 91 TYR A C 1
ATOM 696 O O . TYR A 1 91 ? 7.948 2.578 -11.009 1.00 91.50 91 TYR A O 1
ATOM 704 N N . PHE A 1 92 ? 7.362 3.841 -9.257 1.00 92.31 92 PHE A N 1
ATOM 705 C CA . PHE A 1 92 ? 7.868 5.097 -9.800 1.00 92.31 92 PHE A CA 1
ATOM 706 C C . PHE A 1 92 ? 9.356 5.020 -10.154 1.00 92.31 92 PHE A C 1
ATOM 708 O O . PHE A 1 92 ? 9.774 5.401 -11.245 1.00 92.31 92 PHE A O 1
ATOM 715 N N . LEU A 1 93 ? 10.157 4.469 -9.242 1.00 90.50 93 LEU A N 1
ATOM 716 C CA . LEU A 1 93 ? 11.600 4.378 -9.419 1.00 90.50 93 LEU A CA 1
ATOM 717 C C . LEU A 1 93 ? 11.992 3.356 -10.486 1.00 90.50 93 LEU A C 1
ATOM 719 O O . LEU A 1 93 ? 12.935 3.599 -11.229 1.00 90.50 93 LEU A O 1
ATOM 723 N N . THR A 1 94 ? 11.301 2.217 -10.570 1.00 90.88 94 THR A N 1
ATOM 724 C CA . THR A 1 94 ? 11.763 1.071 -11.380 1.00 90.88 94 THR A CA 1
ATOM 725 C C . THR A 1 94 ? 10.901 0.758 -12.602 1.00 90.88 94 THR A C 1
ATOM 727 O O . THR A 1 94 ? 11.324 0.009 -13.481 1.00 90.88 94 THR A O 1
ATOM 730 N N . GLY A 1 95 ? 9.684 1.296 -12.664 1.00 88.69 95 GLY A N 1
ATOM 731 C CA . GLY A 1 95 ? 8.676 1.017 -13.688 1.00 88.69 95 GLY A CA 1
ATOM 732 C C . GLY A 1 95 ? 8.119 -0.409 -13.665 1.00 88.69 95 GLY A C 1
ATOM 733 O O . GLY A 1 95 ? 7.454 -0.820 -14.614 1.00 88.69 95 GLY A O 1
ATOM 734 N N . ARG A 1 96 ? 8.403 -1.202 -12.622 1.00 90.06 96 ARG A N 1
ATOM 735 C CA . ARG A 1 96 ? 8.074 -2.635 -12.598 1.00 90.06 96 ARG A CA 1
ATOM 736 C C . ARG A 1 96 ? 6.674 -2.940 -12.088 1.00 90.06 96 ARG A C 1
ATOM 738 O O . ARG A 1 96 ? 6.226 -2.393 -11.090 1.00 90.06 96 ARG A O 1
ATOM 745 N N . ALA A 1 97 ? 6.041 -3.940 -12.694 1.00 89.38 97 ALA A N 1
ATOM 746 C CA . ALA A 1 97 ? 4.696 -4.373 -12.320 1.00 89.38 97 ALA A CA 1
ATOM 747 C C . ALA A 1 97 ? 4.587 -4.920 -10.883 1.00 89.38 97 ALA A C 1
ATOM 749 O O . ALA A 1 97 ? 3.538 -4.787 -10.267 1.00 89.38 97 ALA A O 1
ATOM 750 N N . VAL A 1 98 ? 5.654 -5.509 -10.330 1.00 91.00 98 VAL A N 1
ATOM 751 C CA . VAL A 1 98 ? 5.634 -6.132 -8.991 1.00 91.00 98 VAL A CA 1
ATOM 752 C C . VAL A 1 98 ? 5.275 -5.129 -7.879 1.00 91.00 98 VAL A C 1
ATOM 754 O O . VAL A 1 98 ? 4.280 -5.355 -7.192 1.00 91.00 98 VAL A O 1
ATOM 757 N N . PRO A 1 99 ? 5.996 -4.003 -7.700 1.00 86.69 99 PRO A N 1
ATOM 758 C CA . PRO A 1 99 ? 5.594 -2.982 -6.734 1.00 86.69 99 PRO A CA 1
ATOM 759 C C . PRO A 1 99 ? 4.217 -2.370 -7.048 1.00 86.69 99 PRO A C 1
ATOM 761 O O . PRO A 1 99 ? 3.441 -2.128 -6.128 1.00 86.69 99 PRO A O 1
ATOM 764 N N . ALA A 1 100 ? 3.838 -2.214 -8.321 1.00 87.56 100 ALA A N 1
ATOM 765 C CA . ALA A 1 100 ? 2.491 -1.746 -8.672 1.00 87.56 100 ALA A CA 1
ATOM 766 C C . ALA A 1 100 ? 1.383 -2.716 -8.215 1.00 87.56 100 ALA A C 1
ATOM 768 O O . ALA A 1 100 ? 0.344 -2.279 -7.723 1.00 87.56 100 ALA A O 1
ATOM 769 N N . ALA A 1 101 ? 1.607 -4.030 -8.315 1.00 92.00 101 ALA A N 1
ATOM 770 C CA . ALA A 1 101 ? 0.668 -5.039 -7.833 1.00 92.00 101 ALA A CA 1
ATOM 771 C C . ALA A 1 101 ? 0.492 -4.972 -6.307 1.00 92.00 101 ALA A C 1
ATOM 773 O O . ALA A 1 101 ? -0.633 -5.039 -5.816 1.00 92.00 101 ALA A O 1
ATOM 774 N N . VAL A 1 102 ? 1.577 -4.766 -5.550 1.00 91.38 102 VAL A N 1
ATOM 775 C CA . VAL A 1 102 ? 1.505 -4.572 -4.089 1.00 91.38 102 VAL A CA 1
ATOM 776 C C . VAL A 1 102 ? 0.747 -3.289 -3.736 1.00 91.38 102 VAL A C 1
ATOM 778 O O . VAL A 1 102 ? -0.085 -3.296 -2.829 1.00 91.38 102 VAL A O 1
ATOM 781 N N . ALA A 1 103 ? 0.964 -2.205 -4.483 1.00 88.50 103 ALA A N 1
ATOM 782 C CA . ALA A 1 103 ? 0.212 -0.967 -4.296 1.00 88.50 103 ALA A CA 1
ATOM 783 C C . ALA A 1 103 ? -1.290 -1.169 -4.563 1.00 88.50 103 ALA A C 1
ATOM 785 O O . ALA A 1 103 ? -2.129 -0.725 -3.776 1.00 88.50 103 ALA A O 1
ATOM 786 N N . ALA A 1 104 ? -1.640 -1.906 -5.622 1.00 91.00 104 ALA A N 1
ATOM 787 C CA . ALA A 1 104 ? -3.022 -2.268 -5.922 1.00 91.00 104 ALA A CA 1
ATOM 788 C C . ALA A 1 104 ? -3.652 -3.115 -4.803 1.00 91.00 104 ALA A C 1
ATOM 790 O O . ALA A 1 104 ? -4.785 -2.848 -4.405 1.00 91.00 104 ALA A O 1
ATOM 791 N N . LEU A 1 105 ? -2.915 -4.076 -4.234 1.00 92.19 105 LEU A N 1
ATOM 792 C CA . LEU A 1 105 ? -3.374 -4.861 -3.082 1.00 92.19 105 LEU A CA 1
ATOM 793 C C . LEU A 1 105 ? -3.652 -3.982 -1.857 1.00 92.19 105 LEU A C 1
ATOM 795 O O . LEU A 1 105 ? -4.667 -4.176 -1.187 1.00 92.19 105 LEU A O 1
ATOM 799 N N . ALA A 1 106 ? -2.802 -2.992 -1.577 1.00 88.94 106 ALA A N 1
ATOM 800 C CA . ALA A 1 106 ? -3.044 -2.041 -0.494 1.00 88.94 106 ALA A CA 1
ATOM 801 C C . ALA A 1 106 ? -4.320 -1.217 -0.743 1.00 88.94 106 ALA A C 1
ATOM 803 O O . ALA A 1 106 ? -5.148 -1.076 0.156 1.00 88.94 106 ALA A O 1
ATOM 804 N N . VAL A 1 107 ? -4.543 -0.746 -1.977 1.00 88.25 107 VAL A N 1
ATOM 805 C CA . VAL A 1 107 ? -5.783 -0.042 -2.352 1.00 88.25 107 VAL A CA 1
ATOM 806 C C . VAL A 1 107 ? -7.008 -0.937 -2.159 1.00 88.25 107 VAL A C 1
ATOM 808 O O . VAL A 1 107 ? -7.970 -0.511 -1.520 1.00 88.25 107 VAL A O 1
ATOM 811 N N . VAL A 1 108 ? -6.972 -2.182 -2.644 1.00 89.75 108 VAL A N 1
ATOM 812 C C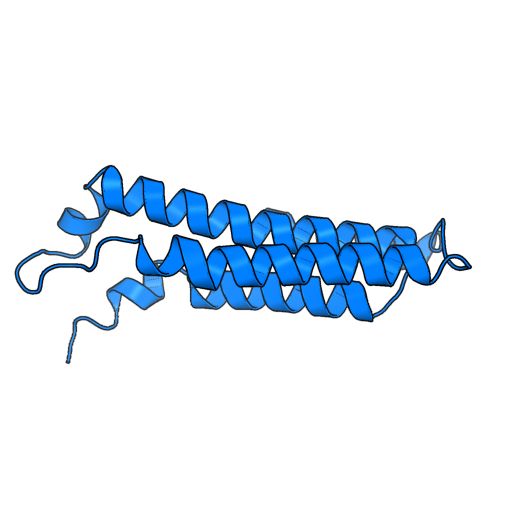A . VAL A 1 108 ? -8.053 -3.162 -2.442 1.00 89.75 108 VAL A CA 1
ATOM 813 C C . VAL A 1 108 ? -8.299 -3.399 -0.954 1.00 89.75 108 VAL A C 1
ATOM 815 O O . VAL A 1 108 ? -9.447 -3.383 -0.514 1.00 89.75 108 VAL A O 1
ATOM 818 N N . THR A 1 109 ? -7.240 -3.523 -0.156 1.00 86.75 109 THR A N 1
ATOM 819 C CA . THR A 1 109 ? -7.345 -3.690 1.298 1.00 86.75 109 THR A CA 1
ATOM 820 C C . THR A 1 109 ? -8.060 -2.496 1.935 1.00 86.75 109 THR A C 1
ATOM 822 O O . THR A 1 109 ? -8.987 -2.685 2.722 1.00 86.75 109 THR A O 1
ATOM 825 N N . LEU A 1 110 ? -7.729 -1.261 1.544 1.00 85.50 110 LEU A N 1
ATOM 826 C CA . LEU A 1 110 ? -8.443 -0.072 2.022 1.00 85.50 110 LEU A CA 1
ATOM 827 C C . LEU A 1 110 ? -9.921 -0.062 1.602 1.00 85.50 110 LEU A C 1
ATOM 829 O O . LEU A 1 110 ? -10.755 0.413 2.371 1.00 85.50 110 LEU A O 1
ATOM 833 N N . ILE A 1 111 ? -10.255 -0.586 0.411 1.00 85.12 111 ILE A N 1
ATOM 834 C CA . ILE A 1 111 ? -11.651 -0.731 -0.047 1.00 85.12 111 ILE A CA 1
ATOM 835 C C . ILE A 1 111 ? -12.382 -1.730 0.847 1.00 85.12 111 ILE A C 1
ATOM 837 O O . ILE A 1 111 ? -13.521 -1.488 1.241 1.00 85.12 111 ILE A O 1
ATOM 841 N N . THR A 1 112 ? -11.732 -2.840 1.198 1.00 83.62 112 THR A N 1
ATOM 842 C CA . THR A 1 112 ? -12.335 -3.860 2.064 1.00 83.62 112 THR A CA 1
ATOM 843 C C . THR A 1 112 ? -12.472 -3.414 3.516 1.00 83.62 112 THR A C 1
ATOM 845 O O . THR A 1 112 ? -13.459 -3.764 4.152 1.00 83.62 112 THR A O 1
ATOM 848 N N . LEU A 1 113 ? -11.540 -2.603 4.023 1.00 78.31 113 LEU A N 1
ATOM 849 C CA . LEU A 1 113 ? -11.552 -2.063 5.387 1.00 78.31 113 LEU A CA 1
ATOM 850 C C . LEU A 1 113 ? -12.410 -0.797 5.528 1.00 78.31 113 LEU A C 1
AT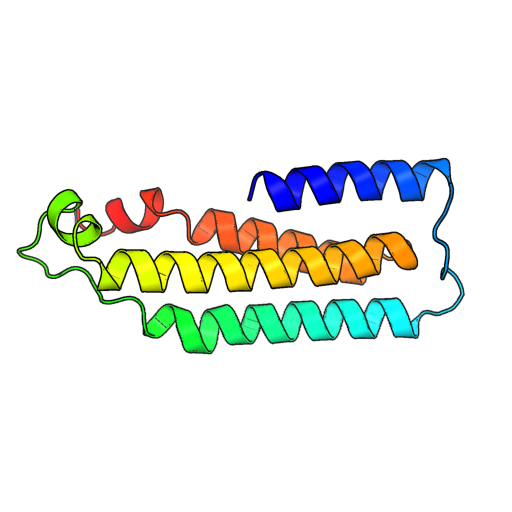OM 852 O O . LEU A 1 113 ? -12.350 -0.120 6.553 1.00 78.31 113 LEU A O 1
ATOM 856 N N . ARG A 1 114 ? -13.179 -0.429 4.498 1.00 70.50 114 ARG A N 1
ATOM 857 C CA . ARG A 1 114 ? -13.997 0.783 4.519 1.00 70.50 114 ARG A CA 1
ATOM 858 C C . ARG A 1 114 ? -15.052 0.675 5.640 1.00 70.50 114 ARG A C 1
ATOM 860 O O . ARG A 1 114 ? -15.769 -0.325 5.664 1.00 70.50 114 ARG A O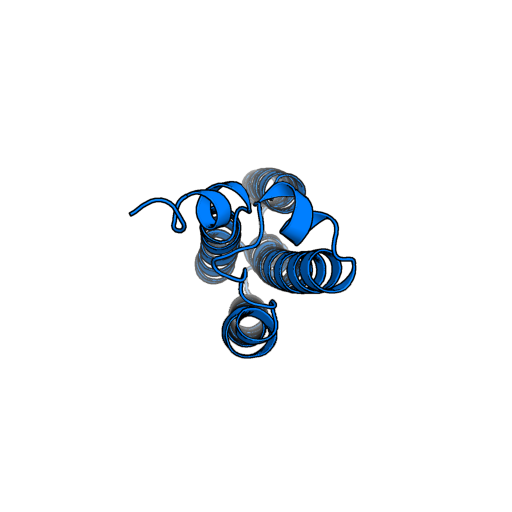 1
ATOM 867 N N . PRO A 1 115 ? -15.195 1.693 6.516 1.00 58.19 115 PRO A N 1
ATOM 868 C CA . PRO A 1 115 ? -16.101 1.657 7.676 1.00 58.19 115 PRO A CA 1
ATOM 869 C C . PRO A 1 115 ? -17.541 1.251 7.332 1.00 58.19 115 PRO A C 1
ATOM 871 O O . PRO A 1 115 ? -18.155 0.477 8.055 1.00 58.19 115 PRO A O 1
ATOM 874 N N . SER A 1 116 ? -18.011 1.651 6.146 1.00 57.88 116 SER A N 1
ATOM 875 C CA . SER A 1 116 ? -19.339 1.337 5.598 1.00 57.88 116 SER A CA 1
ATOM 876 C C . SER A 1 116 ? -19.628 -0.164 5.462 1.00 57.88 116 SER A C 1
ATOM 878 O O . SER A 1 116 ? -20.783 -0.562 5.388 1.00 57.88 116 SER A O 1
ATOM 880 N N . ARG A 1 117 ? -18.592 -1.013 5.371 1.00 55.69 117 ARG A N 1
ATOM 881 C CA . ARG A 1 117 ? -18.742 -2.477 5.335 1.00 55.69 117 ARG A CA 1
ATOM 882 C C . ARG A 1 117 ? -18.745 -3.112 6.725 1.00 55.69 117 ARG A C 1
ATOM 884 O O . ARG A 1 117 ? -19.314 -4.179 6.878 1.00 55.69 117 ARG A O 1
ATOM 891 N N . LEU A 1 118 ? -18.168 -2.451 7.729 1.00 50.50 118 LEU A N 1
ATOM 892 C CA . LEU A 1 118 ? -18.226 -2.895 9.128 1.00 50.50 118 LEU A CA 1
ATOM 893 C C . LEU A 1 118 ? -19.567 -2.536 9.791 1.00 50.50 118 LEU A C 1
ATOM 895 O O . LEU A 1 118 ? -19.940 -3.138 10.791 1.00 50.50 118 LEU A O 1
ATOM 899 N N . GLU A 1 119 ? -20.308 -1.586 9.217 1.00 47.19 119 GLU A N 1
ATOM 900 C CA . GLU A 1 119 ? -21.672 -1.231 9.629 1.00 47.19 119 GLU A CA 1
ATOM 901 C C . GLU A 1 119 ? -22.726 -2.269 9.191 1.00 47.19 119 GLU A C 1
ATOM 903 O O . GLU A 1 119 ? -23.752 -2.405 9.856 1.00 47.19 119 GLU A O 1
ATOM 908 N N . GLY A 1 120 ? -22.469 -3.019 8.108 1.00 44.31 120 GLY A N 1
ATOM 909 C CA . GLY A 1 120 ? -23.433 -3.931 7.473 1.00 44.31 120 GLY A CA 1
ATOM 910 C C . GLY A 1 120 ? -23.476 -5.366 8.016 1.00 44.31 120 GLY A C 1
ATOM 911 O O . GLY A 1 120 ? -24.489 -6.035 7.845 1.00 44.31 120 GLY A O 1
ATOM 912 N N . ASP A 1 121 ? -22.438 -5.829 8.718 1.00 47.00 121 ASP A N 1
ATOM 913 C CA . ASP A 1 121 ? -22.375 -7.204 9.257 1.00 47.00 121 ASP A CA 1
ATOM 914 C C . ASP A 1 121 ? -23.082 -7.361 10.622 1.00 47.00 121 ASP A C 1
ATOM 916 O O . ASP A 1 121 ? -23.006 -8.403 11.265 1.00 47.00 121 ASP A O 1
ATOM 920 N N . GLY A 1 122 ? -23.785 -6.322 11.081 1.00 44.97 122 GLY A N 1
ATOM 921 C CA . GLY A 1 122 ? -24.552 -6.321 12.329 1.00 44.97 122 GLY A CA 1
ATOM 922 C C . GLY A 1 122 ? -26.065 -6.463 12.155 1.00 44.97 122 GLY A C 1
ATOM 923 O O . GLY A 1 122 ? -26.794 -6.061 13.058 1.00 44.97 122 GLY A O 1
ATOM 924 N N . GLY A 1 123 ? -26.522 -6.926 10.987 1.00 43.91 123 GLY A N 1
ATOM 925 C CA . GLY A 1 123 ? -27.933 -6.969 10.591 1.00 43.91 123 GLY A CA 1
ATOM 926 C C . GLY A 1 123 ? -28.387 -8.312 10.015 1.00 43.91 123 GLY A C 1
ATOM 927 O O . GLY A 1 123 ? -29.131 -8.315 9.036 1.00 43.91 123 GLY A O 1
ATOM 928 N N . ALA A 1 124 ? -27.940 -9.427 10.595 1.00 37.16 124 ALA A N 1
ATOM 929 C CA . ALA A 1 124 ? -28.506 -10.755 10.355 1.00 37.16 124 ALA A CA 1
ATOM 930 C C . ALA A 1 124 ? -28.814 -11.443 11.687 1.00 37.16 124 ALA A C 1
ATOM 932 O O . ALA A 1 124 ? -27.914 -11.441 12.558 1.00 37.16 124 ALA A O 1
#

Radius of gyration: 17.11 Å; chains: 1; bounding box: 47×21×42 Å

Foldseek 3Di:
DVVLVVLLVVLVVCCVPPNAQPQVPVVLLVVLLVQLVVLLCCLCVPLVVQQDQDDLPDALVRSCPDPRNVVSLVSSLVSLSVSLVSLSVSCSRHVDVSSVVSNVVSVVVNVVSPSVNSNPVSPD